Protein AF-A0A0F9H3K0-F1 (afdb_monomer)

Mean predicted aligned error: 5.14 Å

Sequence (74 aa):
MEQKPITQDEIPTLMREGWILKRGNLSGHWWLENSAFDIRKVHRASAQALERRDVIKRTARNFHRGDTFVLVHR

Solvent-accessible surface area (backbone atoms only — not comparable to full-atom values): 4281 Å² total; per-residue (Å²): 133,86,77,77,61,47,48,62,77,49,50,61,53,45,41,74,76,62,29,44,40,34,33,36,73,88,77,65,47,33,33,35,35,42,96,85,72,50,76,45,53,34,42,59,70,36,54,52,52,34,43,76,67,56,44,32,44,80,75,45,84,34,84,90,79,17,34,33,43,43,76,51,88,127

Radius of gyration: 11.41 Å; Cα contacts (8 Å, |Δi|>4): 126; chains: 1; bounding box: 30×32×27 Å

Secondary structure (DSSP, 8-state):
--PPPBPTTHHHHHHHTTPEEEE-TTT--EEEE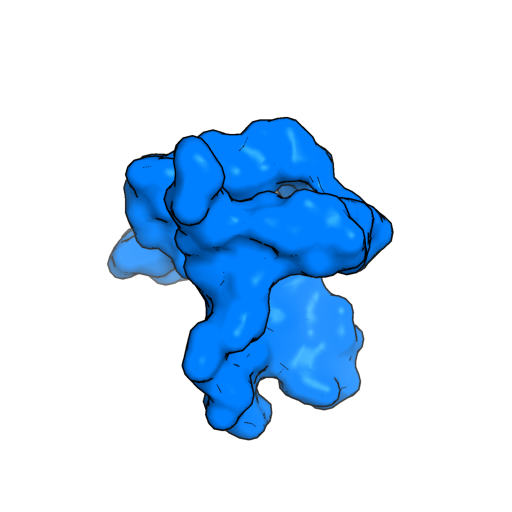-TT--EEEE-HHHHHHHHHTTSEEEEEEETTTEEEEEE---

pLDDT: mean 85.96, std 10.82, range [42.44, 94.56]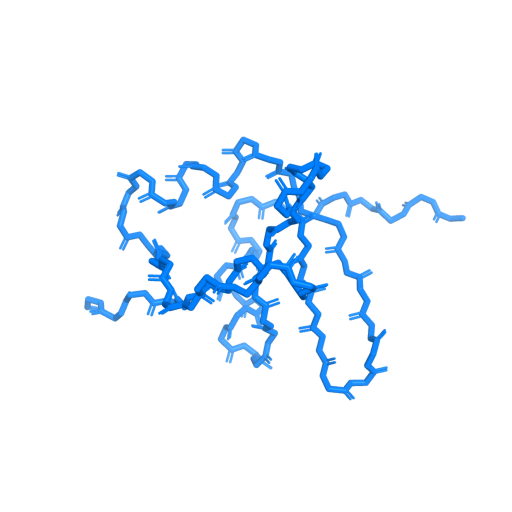

Organism: NCBI:txid412755

Foldseek 3Di:
DDDDAQALVVVVVVLVVVWKWFAQPVPRWIWTAHPVRDIGGHDNVSVVVCCVVQQKDFDDDDNVGGTIIHGDDD

Nearest PDB structures (foldseek):
  8hx8-assembly1_B  TM=4.831E-01  e=1.881E+00  Streptomyces venezuelae
  7tjh-assembly1_A  TM=5.665E-01  e=3.924E+00  Saccharomyces cerevisiae
  7n50-assembly1_A  TM=3.974E-01  e=3.071E+00  Bradyrhizobium tropiciagri
  5zr1-assembly1_A  TM=3.670E-01  e=2.717E+00  Saccharomyces cerevisiae S288C
  7mca-assembly1_A  TM=3.541E-01  e=3.471E+00  Saccharomyces cerevisiae

Structure (mmCIF, N/CA/C/O backbone):
data_AF-A0A0F9H3K0-F1
#
_entry.id   AF-A0A0F9H3K0-F1
#
loop_
_atom_site.group_PDB
_atom_site.id
_atom_site.type_symbol
_atom_site.label_atom_id
_atom_site.label_alt_id
_atom_site.label_comp_id
_atom_site.label_asym_id
_atom_site.label_entity_id
_atom_site.label_seq_id
_atom_site.pdbx_PDB_ins_code
_atom_site.Cartn_x
_atom_site.Cartn_y
_atom_site.Cartn_z
_atom_site.occupancy
_atom_site.B_iso_or_equiv
_atom_site.auth_seq_id
_atom_site.auth_comp_id
_atom_site.auth_asym_id
_atom_site.auth_atom_id
_atom_site.pdbx_PDB_model_num
ATOM 1 N N . MET A 1 1 ? 8.649 20.462 -6.313 1.00 42.44 1 MET A N 1
ATOM 2 C CA . MET A 1 1 ? 7.223 20.337 -5.946 1.00 42.44 1 MET A CA 1
ATOM 3 C C . MET A 1 1 ? 7.122 19.241 -4.902 1.00 42.44 1 MET A C 1
ATOM 5 O O . MET A 1 1 ? 7.405 18.095 -5.226 1.00 42.44 1 MET A O 1
ATOM 9 N N . GLU A 1 2 ? 6.838 19.582 -3.646 1.00 53.31 2 GLU A N 1
ATOM 10 C CA . GLU A 1 2 ? 6.634 18.581 -2.594 1.00 53.31 2 GLU A CA 1
ATOM 11 C C . GLU A 1 2 ? 5.294 17.880 -2.842 1.00 53.31 2 GLU A C 1
ATOM 13 O O . GLU A 1 2 ? 4.230 18.474 -2.675 1.00 53.31 2 GLU A O 1
ATOM 18 N N . GLN A 1 3 ? 5.333 16.629 -3.305 1.00 63.31 3 GLN A N 1
ATOM 19 C CA . GLN A 1 3 ? 4.122 15.818 -3.388 1.00 63.31 3 GLN A CA 1
ATOM 20 C C . GLN A 1 3 ? 3.652 15.526 -1.962 1.00 63.31 3 GLN A C 1
ATOM 22 O O . GLN A 1 3 ? 4.403 14.967 -1.156 1.00 63.31 3 GLN A O 1
ATOM 27 N N . LYS A 1 4 ? 2.419 15.930 -1.637 1.00 75.56 4 LYS A N 1
ATOM 28 C CA . LYS A 1 4 ? 1.813 15.628 -0.338 1.00 75.56 4 LYS A CA 1
ATOM 29 C C . LYS A 1 4 ? 1.785 14.104 -0.143 1.00 75.56 4 LYS A C 1
ATOM 31 O O . LYS A 1 4 ? 1.404 13.395 -1.076 1.00 75.56 4 LYS A O 1
ATOM 36 N N . PRO A 1 5 ? 2.195 13.587 1.029 1.00 78.38 5 PRO A N 1
ATOM 37 C CA . PRO A 1 5 ? 2.101 12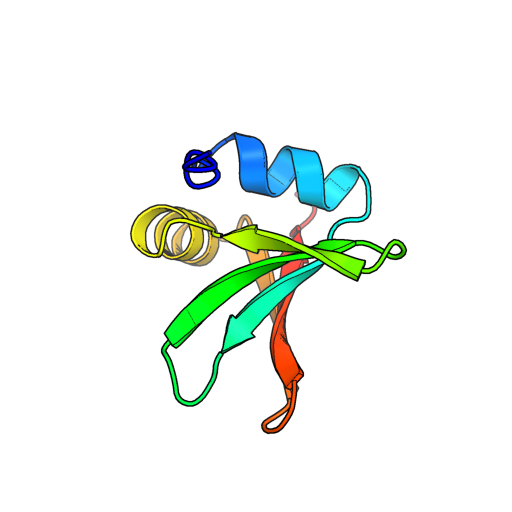.162 1.312 1.00 78.38 5 PRO A CA 1
ATOM 38 C C . PRO A 1 5 ? 0.656 11.683 1.201 1.00 78.38 5 PRO A C 1
ATOM 40 O O . PRO A 1 5 ? -0.252 12.357 1.687 1.00 78.38 5 PRO A O 1
ATOM 43 N N . ILE A 1 6 ? 0.469 10.501 0.620 1.00 84.94 6 ILE A N 1
ATOM 44 C CA . ILE A 1 6 ? -0.849 9.879 0.483 1.00 84.94 6 ILE A CA 1
ATOM 45 C C . ILE A 1 6 ? -1.429 9.597 1.871 1.00 84.94 6 ILE A C 1
ATOM 47 O O . ILE A 1 6 ? -0.766 9.002 2.735 1.00 84.94 6 ILE A O 1
ATOM 51 N N . THR A 1 7 ? -2.664 10.048 2.072 1.00 82.62 7 THR A N 1
ATOM 52 C CA . THR A 1 7 ? -3.409 9.936 3.327 1.00 82.62 7 THR A CA 1
ATOM 53 C C . THR A 1 7 ? -4.061 8.563 3.489 1.00 82.62 7 THR A C 1
ATOM 55 O O . THR A 1 7 ? -4.053 7.726 2.589 1.00 82.62 7 THR A O 1
ATOM 58 N N . GLN A 1 8 ? -4.625 8.297 4.670 1.00 87.12 8 GLN A N 1
ATOM 59 C CA . GLN A 1 8 ? -5.191 6.988 5.003 1.00 87.12 8 GLN A CA 1
ATOM 60 C C . GLN A 1 8 ? -6.350 6.567 4.088 1.00 87.12 8 GLN A C 1
ATOM 62 O O . GLN A 1 8 ? -6.455 5.383 3.778 1.00 87.12 8 GLN A O 1
ATOM 67 N N . ASP A 1 9 ? -7.182 7.508 3.644 1.00 86.81 9 ASP A N 1
ATOM 68 C CA . ASP A 1 9 ? -8.359 7.222 2.814 1.00 86.81 9 ASP A CA 1
ATOM 69 C C . ASP A 1 9 ? -8.015 7.107 1.319 1.00 86.81 9 ASP A C 1
ATOM 71 O O . ASP A 1 9 ? -8.706 6.433 0.552 1.00 86.81 9 ASP A O 1
ATOM 75 N N . GLU A 1 10 ? -6.901 7.709 0.899 1.00 91.06 10 GLU A N 1
ATOM 76 C CA . GLU A 1 10 ? -6.418 7.639 -0.481 1.00 91.06 10 GLU A CA 1
ATOM 77 C C . GLU A 1 10 ? -5.714 6.311 -0.783 1.00 91.06 10 GLU A C 1
ATOM 79 O O . GLU A 1 10 ? -5.787 5.830 -1.913 1.00 91.06 10 GLU A O 1
ATOM 84 N N . ILE A 1 11 ? -5.069 5.681 0.212 1.00 92.81 11 ILE A N 1
ATOM 85 C CA . ILE A 1 11 ? -4.348 4.412 0.011 1.00 92.81 11 ILE A CA 1
ATOM 86 C C . ILE A 1 11 ? -5.276 3.328 -0.566 1.00 92.81 11 ILE A C 1
ATOM 88 O O . ILE A 1 11 ? -4.933 2.777 -1.614 1.00 92.81 11 ILE A O 1
ATOM 92 N N . PRO A 1 12 ? -6.451 3.015 0.027 1.00 92.81 12 PRO A N 1
ATOM 93 C CA . PRO A 1 12 ? -7.325 1.990 -0.528 1.00 92.81 12 PRO A CA 1
ATOM 94 C C . PRO A 1 12 ? -7.894 2.366 -1.89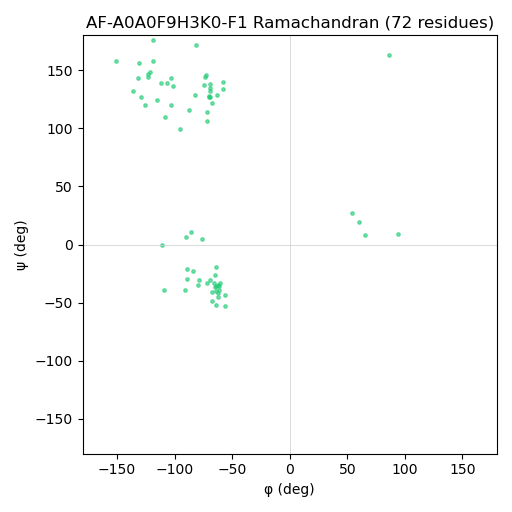1 1.00 92.81 12 PRO A C 1
ATOM 96 O O . PRO A 1 12 ? -8.107 1.491 -2.722 1.00 92.81 12 PRO A O 1
ATOM 99 N N . THR A 1 13 ? -8.144 3.652 -2.131 1.00 93.38 13 THR A N 1
ATOM 100 C CA . THR A 1 13 ? -8.660 4.141 -3.414 1.00 93.38 13 THR A CA 1
ATOM 101 C C . THR A 1 13 ? -7.653 3.884 -4.529 1.00 93.38 13 THR A C 1
ATOM 103 O O . THR A 1 13 ? -7.977 3.190 -5.488 1.00 93.38 13 THR A O 1
ATOM 106 N N . LEU A 1 14 ? -6.400 4.301 -4.340 1.00 93.31 14 LEU A N 1
ATOM 107 C CA . LEU A 1 14 ? -5.326 4.051 -5.302 1.00 93.31 14 LEU A CA 1
ATOM 108 C C . LEU A 1 14 ? -5.073 2.550 -5.491 1.00 93.31 14 LEU A C 1
ATOM 110 O O . LEU A 1 14 ? -4.879 2.087 -6.612 1.00 93.31 14 LEU A O 1
ATOM 114 N N . MET A 1 15 ? -5.135 1.752 -4.422 1.00 93.44 15 MET A N 1
ATOM 115 C CA . MET A 1 15 ? -4.996 0.298 -4.546 1.00 93.44 15 MET A CA 1
ATOM 116 C C . MET A 1 15 ? -6.106 -0.339 -5.400 1.00 93.44 15 MET A C 1
ATOM 118 O O . MET A 1 15 ? -5.829 -1.279 -6.143 1.00 93.44 15 MET A O 1
ATOM 122 N N . ARG A 1 16 ? -7.344 0.178 -5.350 1.00 92.81 16 ARG A N 1
ATOM 123 C CA . ARG A 1 16 ? -8.434 -0.260 -6.248 1.00 92.81 16 ARG A CA 1
ATOM 124 C C . ARG A 1 16 ? -8.208 0.170 -7.697 1.00 92.81 16 ARG A C 1
ATOM 126 O O . ARG A 1 16 ? -8.607 -0.551 -8.601 1.00 92.81 16 ARG A O 1
ATOM 133 N N . GLU A 1 17 ? -7.536 1.296 -7.913 1.00 92.75 17 GLU A N 1
ATOM 134 C CA . GLU A 1 17 ? -7.116 1.774 -9.239 1.00 92.75 17 GLU A CA 1
ATOM 135 C C . GLU A 1 17 ? -5.902 1.009 -9.804 1.00 92.75 17 GLU A C 1
ATOM 137 O O . GLU A 1 17 ? -5.387 1.352 -10.867 1.00 92.75 17 GLU A O 1
ATOM 142 N N . GLY A 1 18 ? -5.432 -0.035 -9.113 1.00 90.88 18 GLY A N 1
ATOM 143 C CA . GLY A 1 18 ? -4.340 -0.895 -9.571 1.00 90.88 18 GLY A CA 1
ATOM 144 C C . GLY A 1 18 ? -2.958 -0.499 -9.052 1.00 90.88 18 GLY A C 1
ATOM 145 O O . GLY A 1 18 ? -1.959 -1.070 -9.493 1.00 90.88 18 GLY A O 1
ATOM 146 N N . TRP A 1 19 ? -2.869 0.441 -8.108 1.00 94.56 19 TRP A N 1
ATOM 147 C CA . TRP A 1 19 ? -1.608 0.730 -7.429 1.00 94.56 19 TRP A CA 1
ATOM 148 C C . TRP A 1 19 ? -1.242 -0.376 -6.435 1.00 94.56 19 TRP A C 1
ATOM 150 O O . TRP A 1 19 ? -2.084 -0.932 -5.731 1.00 94.56 19 TRP A O 1
ATOM 160 N N . ILE A 1 20 ? 0.051 -0.658 -6.321 1.00 93.00 20 ILE A N 1
ATOM 161 C CA . ILE A 1 20 ? 0.591 -1.675 -5.423 1.00 93.00 20 ILE A CA 1
ATOM 162 C C . ILE A 1 20 ? 1.195 -0.981 -4.207 1.00 93.00 20 ILE A C 1
ATOM 164 O O . ILE A 1 20 ? 2.133 -0.193 -4.327 1.00 93.00 20 ILE A O 1
ATOM 168 N N . LEU A 1 21 ? 0.677 -1.295 -3.019 1.00 94.06 21 LEU A N 1
ATOM 169 C CA . LEU A 1 21 ? 1.235 -0.796 -1.767 1.00 94.06 21 LEU A CA 1
ATOM 170 C C . LEU A 1 21 ? 2.427 -1.649 -1.341 1.00 94.06 21 LEU A C 1
ATOM 172 O O . LEU A 1 21 ? 2.326 -2.876 -1.222 1.00 94.06 21 LEU A O 1
ATOM 176 N N . LYS A 1 22 ? 3.542 -0.982 -1.046 1.00 93.38 22 LYS A N 1
ATOM 177 C CA . LYS A 1 22 ? 4.783 -1.618 -0.618 1.00 93.38 22 LYS A CA 1
ATOM 178 C C . LYS A 1 22 ? 5.384 -0.992 0.627 1.00 93.38 22 LYS A C 1
ATOM 180 O O . LYS A 1 22 ? 5.170 0.183 0.933 1.00 93.38 22 LYS A O 1
ATOM 185 N N . ARG A 1 23 ? 6.189 -1.799 1.321 1.00 92.94 23 ARG A N 1
ATOM 186 C CA . ARG A 1 23 ? 7.023 -1.386 2.45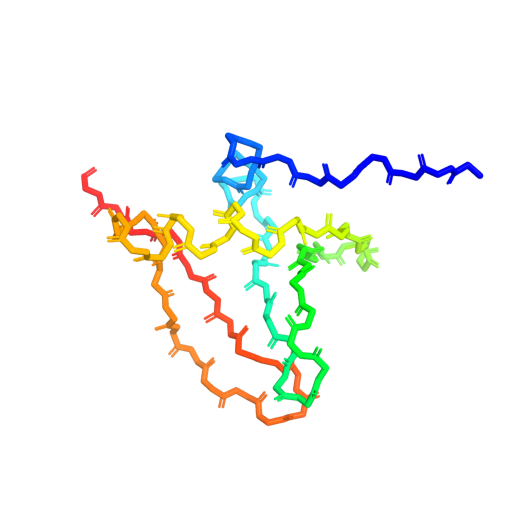0 1.00 92.94 23 ARG A CA 1
ATOM 187 C C . ARG A 1 23 ? 8.463 -1.840 2.265 1.00 92.94 23 ARG A C 1
ATOM 189 O O . ARG A 1 23 ? 8.737 -3.024 2.107 1.00 92.94 23 ARG A O 1
ATOM 196 N N . GLY A 1 24 ? 9.401 -0.912 2.378 1.00 89.94 24 GLY A N 1
ATOM 197 C CA . GLY A 1 24 ? 10.830 -1.195 2.316 1.00 89.94 24 GLY A CA 1
ATOM 198 C C . GLY A 1 24 ? 11.285 -1.961 3.552 1.00 89.94 24 GLY A C 1
ATOM 199 O O . GLY A 1 24 ? 11.054 -1.514 4.674 1.00 89.94 24 GLY A O 1
ATOM 200 N N . ASN A 1 25 ? 11.958 -3.094 3.357 1.00 79.62 25 ASN A N 1
ATOM 201 C CA . ASN A 1 25 ? 12.365 -3.959 4.468 1.00 79.62 25 ASN A CA 1
ATOM 202 C C . ASN A 1 25 ? 13.510 -3.379 5.307 1.00 79.62 25 ASN A C 1
ATOM 204 O O . ASN A 1 25 ? 13.521 -3.575 6.517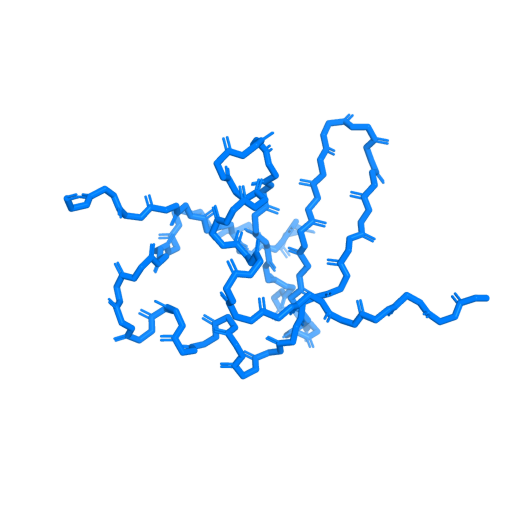 1.00 79.62 25 ASN A O 1
ATOM 208 N N . LEU A 1 26 ? 14.428 -2.629 4.688 1.00 77.69 26 LEU A N 1
ATOM 209 C CA . LEU A 1 26 ? 15.541 -1.969 5.384 1.00 77.69 26 LEU A CA 1
ATOM 210 C C . LEU A 1 26 ? 15.186 -0.551 5.845 1.00 77.69 26 LEU A C 1
ATOM 212 O O . LEU A 1 26 ? 15.555 -0.136 6.935 1.00 77.69 26 LEU A O 1
ATOM 216 N N . SER A 1 27 ? 14.452 0.193 5.018 1.00 82.06 27 SER A N 1
ATOM 217 C CA . SER A 1 27 ? 14.144 1.601 5.277 1.00 82.06 27 SER A CA 1
ATOM 218 C C . SER A 1 27 ? 12.862 1.819 6.083 1.00 82.06 27 SER A C 1
ATOM 220 O O . SER A 1 27 ? 12.659 2.887 6.656 1.00 82.06 27 SER A O 1
ATOM 222 N N . GLY A 1 28 ? 11.952 0.840 6.101 1.00 85.38 28 GLY A N 1
ATOM 223 C CA . GLY A 1 28 ? 10.626 0.980 6.705 1.00 85.38 28 GLY A CA 1
ATOM 224 C C . GLY A 1 28 ? 9.722 2.005 6.007 1.00 85.38 28 GLY A C 1
ATOM 225 O O . GLY A 1 28 ? 8.652 2.325 6.533 1.00 85.38 28 GLY A O 1
ATOM 226 N N . HIS A 1 29 ? 10.135 2.540 4.852 1.00 90.19 29 HIS A N 1
ATOM 227 C CA . HIS A 1 29 ? 9.334 3.476 4.071 1.00 90.19 29 HIS A CA 1
ATOM 228 C C . HIS A 1 29 ? 8.171 2.763 3.398 1.00 90.19 29 HIS A C 1
ATOM 230 O O . HIS A 1 29 ? 8.301 1.619 2.971 1.00 90.19 29 HIS A O 1
ATOM 236 N N . TRP A 1 30 ? 7.054 3.471 3.281 1.00 92.81 30 TRP A N 1
ATOM 237 C CA . TRP A 1 30 ? 5.863 3.006 2.591 1.00 92.81 30 TRP A CA 1
ATOM 238 C C . TRP A 1 30 ? 5.653 3.832 1.332 1.00 92.81 30 TRP A C 1
ATOM 240 O O . TRP A 1 30 ? 5.835 5.054 1.348 1.00 92.81 30 TRP A O 1
ATOM 250 N N . TRP A 1 31 ? 5.265 3.171 0.251 1.00 93.75 31 TRP A N 1
ATOM 251 C CA . TRP A 1 31 ? 4.930 3.832 -1.003 1.00 93.75 31 TRP A CA 1
ATOM 252 C C . TRP A 1 31 ? 3.902 3.027 -1.787 1.00 93.75 31 TRP A C 1
ATOM 254 O O . TRP A 1 31 ? 3.756 1.820 -1.594 1.00 93.75 31 TRP A O 1
ATOM 264 N N . LEU A 1 32 ? 3.203 3.720 -2.674 1.00 93.25 32 LEU A N 1
ATOM 265 C CA . LEU A 1 32 ? 2.397 3.133 -3.730 1.00 93.25 32 LEU A CA 1
ATOM 266 C C . LEU A 1 32 ? 3.182 3.228 -5.035 1.00 93.25 32 LEU A C 1
ATOM 268 O O . LEU A 1 32 ? 3.779 4.268 -5.314 1.00 93.25 32 LEU A O 1
ATOM 272 N N . GLU A 1 33 ? 3.177 2.157 -5.816 1.00 92.81 33 GLU A N 1
ATOM 273 C CA . GLU A 1 33 ? 3.720 2.136 -7.177 1.00 92.81 33 GLU A CA 1
ATOM 274 C C . GLU A 1 33 ? 2.641 1.730 -8.185 1.00 92.81 33 GLU A C 1
ATOM 276 O O . GLU A 1 33 ? 1.757 0.939 -7.853 1.00 92.81 33 GLU A O 1
ATOM 281 N N . ASN A 1 34 ? 2.707 2.247 -9.410 1.00 91.06 34 ASN A N 1
ATOM 282 C CA . ASN A 1 34 ? 1.849 1.807 -10.514 1.00 91.06 34 ASN A CA 1
ATOM 283 C C . ASN A 1 34 ? 2.666 1.220 -11.680 1.00 91.06 34 ASN A C 1
ATOM 285 O O . ASN A 1 34 ? 3.898 1.233 -11.678 1.00 91.06 34 ASN A O 1
ATOM 289 N N . SER A 1 35 ? 1.972 0.712 -12.702 1.00 84.00 35 SER A N 1
ATOM 290 C CA . SER A 1 35 ? 2.584 0.145 -13.914 1.00 84.00 35 SER A CA 1
ATOM 291 C C . SER A 1 35 ? 3.367 1.158 -14.756 1.00 84.00 35 SER A C 1
ATOM 293 O O . SER A 1 35 ? 4.219 0.759 -15.545 1.00 84.00 35 SER A O 1
ATOM 295 N N . ALA A 1 36 ? 3.108 2.456 -14.581 1.00 85.75 36 ALA A N 1
ATOM 296 C CA . ALA A 1 36 ? 3.826 3.541 -15.242 1.00 85.75 36 ALA A CA 1
ATOM 297 C C . ALA A 1 36 ? 5.112 3.949 -14.494 1.00 85.75 36 ALA A C 1
ATOM 299 O O . ALA A 1 36 ? 5.709 4.970 -14.828 1.00 85.75 36 ALA A O 1
ATOM 300 N N . PHE A 1 37 ? 5.538 3.164 -13.495 1.00 80.62 37 PHE A N 1
ATOM 301 C CA . PHE A 1 37 ? 6.683 3.445 -12.623 1.00 80.62 37 PHE A CA 1
ATOM 302 C C . PHE A 1 37 ? 6.553 4.747 -11.810 1.00 80.62 37 PHE A C 1
ATOM 304 O O . PHE A 1 37 ? 7.554 5.256 -11.306 1.00 80.62 37 PHE A O 1
ATOM 311 N N . ASP A 1 38 ? 5.333 5.271 -11.638 1.00 89.69 38 ASP A N 1
ATOM 312 C CA . ASP A 1 38 ? 5.077 6.378 -10.714 1.00 89.69 38 ASP A CA 1
ATOM 313 C C . ASP A 1 38 ? 5.119 5.853 -9.273 1.00 89.69 38 ASP A C 1
ATOM 315 O O . ASP A 1 38 ? 4.595 4.776 -8.970 1.00 89.69 38 ASP A O 1
ATOM 319 N N . ILE A 1 39 ? 5.760 6.613 -8.386 1.00 90.56 39 ILE A N 1
ATOM 320 C CA . ILE A 1 39 ? 5.977 6.254 -6.985 1.00 90.56 39 ILE A CA 1
ATOM 321 C C . ILE A 1 39 ? 5.455 7.381 -6.107 1.00 90.56 39 ILE A C 1
ATOM 323 O O . ILE A 1 39 ? 5.965 8.501 -6.128 1.00 90.56 39 ILE A O 1
ATOM 327 N N . ARG A 1 40 ? 4.492 7.052 -5.246 1.00 91.50 40 ARG A N 1
ATOM 328 C CA . ARG A 1 40 ? 3.900 7.999 -4.300 1.00 91.50 40 ARG A CA 1
ATOM 329 C C . ARG A 1 40 ? 4.200 7.596 -2.872 1.00 91.50 40 ARG A C 1
ATOM 331 O O . ARG A 1 40 ? 3.898 6.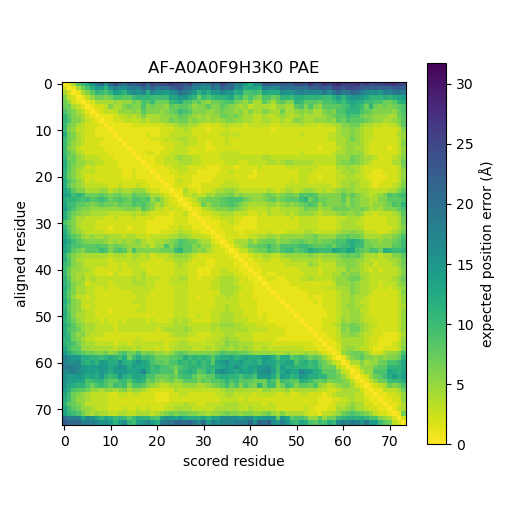483 -2.443 1.00 91.50 40 ARG A O 1
ATOM 338 N N . LYS A 1 41 ? 4.792 8.516 -2.112 1.00 91.88 41 LYS A N 1
ATOM 339 C CA . LYS A 1 41 ? 5.145 8.280 -0.711 1.00 91.88 41 LYS A CA 1
ATOM 340 C C . LYS A 1 41 ? 3.882 8.185 0.140 1.00 91.88 41 LYS A C 1
ATOM 342 O O . LYS A 1 41 ? 3.009 9.048 0.076 1.00 91.88 41 LYS A O 1
ATOM 347 N N . VAL A 1 42 ? 3.819 7.157 0.976 1.00 92.69 42 VAL A N 1
ATOM 348 C CA . VAL A 1 42 ? 2.700 6.911 1.887 1.00 92.69 42 VAL A CA 1
ATOM 349 C C . VAL A 1 42 ? 3.131 7.230 3.312 1.00 92.69 42 VAL A C 1
ATOM 351 O O . VAL A 1 42 ? 4.246 6.904 3.736 1.00 92.69 42 VAL A O 1
ATOM 354 N N . HIS A 1 43 ? 2.245 7.859 4.080 1.00 90.38 43 HIS A N 1
ATOM 355 C CA . HIS A 1 43 ? 2.516 8.107 5.487 1.00 90.38 43 HIS A CA 1
ATOM 356 C C . HIS A 1 43 ? 2.498 6.793 6.289 1.00 90.38 43 HIS A C 1
ATOM 358 O O . HIS A 1 43 ? 1.523 6.038 6.268 1.00 90.38 43 HIS A O 1
ATOM 364 N N . ARG A 1 44 ? 3.574 6.520 7.041 1.00 89.75 44 ARG A N 1
ATOM 365 C CA . ARG A 1 44 ? 3.744 5.262 7.793 1.00 89.75 44 ARG A CA 1
ATOM 366 C C . ARG A 1 44 ? 2.588 4.996 8.757 1.00 89.75 44 ARG A C 1
ATOM 368 O O . ARG A 1 44 ? 2.114 3.865 8.825 1.00 89.75 44 ARG A O 1
ATOM 375 N N . ALA A 1 45 ? 2.141 6.017 9.491 1.00 90.75 45 ALA A N 1
ATOM 376 C CA . ALA A 1 45 ? 1.065 5.852 10.469 1.00 90.75 45 ALA A CA 1
ATOM 377 C C . ALA A 1 45 ? -0.257 5.446 9.798 1.00 90.75 45 ALA A C 1
ATOM 379 O O . ALA A 1 45 ? -0.984 4.616 10.334 1.00 90.75 45 ALA A O 1
ATOM 380 N N . SER A 1 46 ? -0.525 5.969 8.598 1.00 91.81 46 SER A N 1
ATOM 381 C CA . SER A 1 46 ? -1.729 5.663 7.825 1.00 91.81 46 SER A CA 1
ATOM 382 C C . SER A 1 46 ? -1.728 4.213 7.348 1.00 91.81 46 SER A C 1
ATOM 384 O O . SER A 1 46 ? -2.688 3.487 7.591 1.00 91.81 46 SER A O 1
ATOM 386 N N . ALA A 1 47 ? -0.623 3.748 6.759 1.00 91.50 47 ALA A N 1
ATOM 387 C CA . ALA A 1 47 ? -0.504 2.355 6.330 1.00 91.50 47 ALA A CA 1
ATOM 388 C C . ALA A 1 47 ? -0.593 1.371 7.510 1.00 91.50 47 ALA A C 1
ATOM 390 O O . ALA A 1 47 ? -1.296 0.367 7.435 1.00 91.50 47 ALA A O 1
ATOM 391 N N . GLN A 1 48 ? 0.049 1.683 8.641 1.00 91.88 48 GLN A N 1
ATOM 392 C CA . GLN A 1 48 ? -0.045 0.854 9.847 1.00 91.88 48 GLN A CA 1
ATOM 393 C C . GLN A 1 48 ? -1.458 0.824 10.439 1.00 91.88 48 GLN A C 1
ATOM 395 O O . GLN A 1 48 ? -1.882 -0.215 10.943 1.00 91.88 48 GLN A O 1
ATOM 400 N N . ALA A 1 49 ? -2.196 1.937 10.393 1.00 92.56 49 ALA A N 1
ATOM 401 C CA . ALA A 1 49 ? -3.587 1.969 10.831 1.00 92.56 49 ALA A CA 1
ATOM 402 C C . ALA A 1 49 ? -4.473 1.068 9.957 1.00 92.56 49 ALA A C 1
ATOM 404 O O . ALA A 1 49 ? -5.317 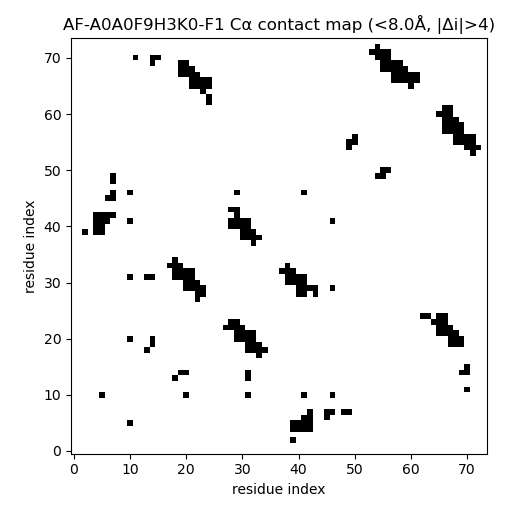0.354 10.493 1.00 92.56 49 ALA A O 1
ATOM 405 N N . LEU A 1 50 ? -4.246 1.049 8.638 1.00 93.25 50 LEU A N 1
ATOM 406 C CA . LEU A 1 50 ? -4.950 0.156 7.712 1.00 93.25 50 LEU A CA 1
ATOM 407 C C . LEU A 1 50 ? -4.591 -1.321 7.934 1.00 93.25 50 LEU A C 1
ATOM 409 O O . LEU A 1 50 ? -5.489 -2.159 7.909 1.00 93.25 50 LEU A O 1
ATOM 413 N N . GLU A 1 51 ? -3.315 -1.639 8.191 1.00 92.38 51 GLU A N 1
ATOM 414 C CA . GLU A 1 51 ? -2.868 -3.007 8.516 1.00 92.38 51 GLU A CA 1
ATOM 415 C C . GLU A 1 51 ? -3.520 -3.493 9.821 1.00 92.38 51 GLU A C 1
ATOM 417 O O . GLU A 1 51 ? -4.070 -4.586 9.867 1.00 92.38 51 GLU A O 1
ATOM 422 N N . ARG A 1 52 ? -3.547 -2.658 10.872 1.00 92.25 52 ARG A N 1
ATOM 423 C CA . ARG A 1 52 ? -4.193 -2.993 12.158 1.00 92.25 52 ARG A CA 1
ATOM 424 C C . ARG A 1 52 ? -5.709 -3.169 12.066 1.00 92.25 52 ARG A C 1
ATOM 426 O O . ARG A 1 52 ? -6.281 -3.840 12.915 1.00 92.25 52 ARG A O 1
ATOM 433 N N . ARG A 1 53 ? -6.357 -2.520 11.096 1.00 91.94 53 ARG A N 1
ATOM 434 C CA . ARG A 1 53 ? -7.807 -2.611 10.855 1.00 91.94 53 ARG A CA 1
ATOM 435 C C . ARG A 1 53 ? -8.178 -3.737 9.885 1.00 91.94 53 ARG A C 1
ATOM 437 O O . ARG A 1 53 ? -9.333 -3.797 9.477 1.00 91.94 53 ARG A O 1
ATOM 444 N N . ASP A 1 54 ? -7.216 -4.572 9.485 1.00 92.25 54 ASP A N 1
ATOM 445 C CA . ASP A 1 54 ? -7.389 -5.614 8.467 1.00 92.25 54 ASP A CA 1
ATOM 446 C C . ASP A 1 54 ? -7.940 -5.081 7.130 1.00 92.25 54 ASP A C 1
ATOM 448 O O . ASP A 1 54 ? -8.588 -5.810 6.388 1.00 92.25 54 ASP A O 1
ATOM 452 N N . VAL A 1 55 ? -7.690 -3.809 6.794 1.00 92.69 55 VAL A N 1
ATOM 453 C CA . VAL A 1 55 ? -8.070 -3.243 5.482 1.00 92.69 55 VAL A CA 1
ATOM 454 C C . VAL A 1 55 ? -7.054 -3.646 4.418 1.00 92.69 55 VAL A C 1
ATOM 456 O O . VAL A 1 55 ? -7.405 -3.883 3.263 1.00 92.69 55 VAL A O 1
ATOM 459 N N . ILE A 1 56 ? -5.785 -3.734 4.815 1.00 93.25 56 ILE A N 1
ATOM 460 C CA . ILE A 1 56 ? -4.698 -4.239 3.982 1.00 93.25 56 ILE A CA 1
ATOM 461 C C . ILE A 1 56 ? -4.015 -5.403 4.684 1.00 93.25 56 ILE A C 1
ATOM 463 O O . ILE A 1 56 ? -3.862 -5.404 5.905 1.00 93.25 56 ILE A O 1
ATOM 467 N N . LYS A 1 57 ? -3.539 -6.371 3.906 1.00 92.56 57 LYS A N 1
ATOM 468 C CA . LYS A 1 57 ? -2.773 -7.504 4.420 1.00 92.56 57 LYS A CA 1
ATOM 469 C C . LYS A 1 57 ? -1.522 -7.721 3.594 1.00 92.56 57 LYS A C 1
ATOM 471 O O . LYS A 1 57 ? -1.521 -7.571 2.375 1.00 92.56 57 LYS A O 1
ATOM 476 N N . ARG A 1 58 ? -0.446 -8.098 4.275 1.00 90.69 58 ARG A N 1
ATOM 477 C CA . ARG A 1 58 ? 0.824 -8.466 3.649 1.00 90.69 58 ARG A CA 1
ATOM 478 C C . ARG A 1 58 ? 0.681 -9.794 2.910 1.00 90.69 58 ARG A C 1
ATOM 480 O O . ARG A 1 58 ? 0.239 -10.770 3.514 1.00 90.69 58 ARG A O 1
ATOM 487 N N . THR A 1 59 ? 1.072 -9.840 1.640 1.00 84.94 59 THR A N 1
ATOM 488 C CA . THR A 1 59 ? 0.949 -11.047 0.799 1.00 84.94 59 THR A CA 1
ATOM 489 C C . THR A 1 59 ? 2.280 -11.696 0.486 1.00 84.94 59 THR A C 1
ATOM 491 O O . THR A 1 59 ? 2.387 -12.916 0.498 1.00 84.94 59 THR A O 1
ATOM 494 N N . ALA A 1 60 ? 3.306 -10.886 0.238 1.00 76.12 60 ALA A N 1
ATOM 495 C CA . ALA A 1 60 ? 4.619 -11.362 -0.152 1.00 76.12 60 ALA A CA 1
ATOM 496 C C . ALA A 1 60 ? 5.698 -10.608 0.618 1.00 76.12 60 ALA A C 1
ATOM 498 O O . ALA A 1 60 ? 5.688 -9.377 0.690 1.00 76.12 60 ALA A O 1
ATOM 499 N N . ARG A 1 61 ? 6.649 -11.366 1.169 1.00 71.06 61 ARG A N 1
ATOM 500 C CA . ARG A 1 61 ? 7.873 -10.833 1.763 1.00 71.06 61 ARG A CA 1
ATOM 501 C C . ARG A 1 61 ? 8.966 -10.890 0.704 1.00 71.06 61 ARG A C 1
ATOM 503 O O . ARG A 1 61 ? 9.527 -11.954 0.466 1.00 71.06 61 ARG A O 1
ATOM 510 N N . ASN A 1 62 ? 9.252 -9.772 0.041 1.00 70.81 62 ASN A N 1
ATOM 511 C CA . ASN A 1 62 ? 10.356 -9.699 -0.914 1.00 70.81 62 ASN A CA 1
ATOM 512 C C . ASN A 1 62 ? 11.487 -8.853 -0.321 1.00 70.81 62 ASN A C 1
ATOM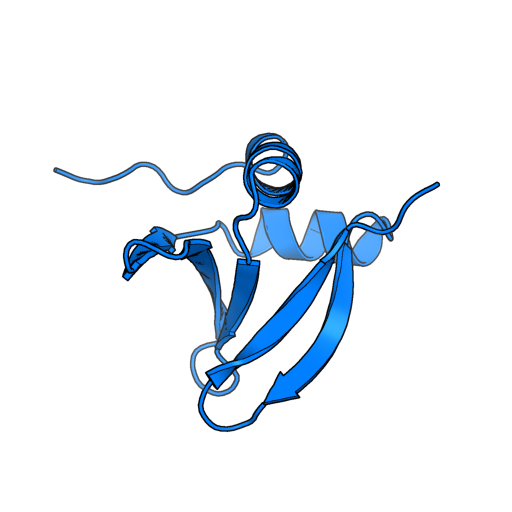 514 O O . ASN A 1 62 ? 11.365 -7.639 -0.181 1.00 70.81 62 ASN A O 1
ATOM 518 N N . PHE A 1 63 ? 12.602 -9.492 0.039 1.00 61.19 63 PHE A N 1
ATOM 519 C CA . PHE A 1 63 ? 13.738 -8.806 0.664 1.00 61.19 63 PHE A CA 1
ATOM 520 C C . PHE A 1 63 ? 14.348 -7.713 -0.224 1.00 61.19 63 PHE A C 1
ATOM 522 O O . PHE A 1 63 ? 14.764 -6.683 0.299 1.00 61.19 63 PHE A O 1
ATOM 529 N N . HIS A 1 64 ? 14.330 -7.895 -1.548 1.00 67.75 64 HIS A N 1
ATOM 530 C CA . HIS A 1 64 ? 14.909 -6.947 -2.503 1.00 67.75 64 HIS A CA 1
ATOM 531 C C . HIS A 1 64 ? 13.923 -5.868 -2.961 1.00 67.75 64 HIS A C 1
ATOM 533 O O . HIS A 1 64 ? 14.341 -4.762 -3.286 1.00 67.75 64 HIS A O 1
ATOM 539 N N . ARG A 1 65 ? 12.619 -6.175 -3.005 1.00 71.00 65 ARG A N 1
ATOM 540 C CA . ARG A 1 65 ? 11.583 -5.269 -3.548 1.00 71.00 65 ARG A CA 1
ATOM 541 C C . ARG A 1 65 ? 10.629 -4.688 -2.502 1.00 71.00 65 ARG A C 1
ATOM 543 O O . ARG A 1 65 ? 9.751 -3.910 -2.865 1.00 71.00 65 ARG A O 1
ATOM 550 N N . GLY A 1 66 ? 10.811 -5.039 -1.232 1.00 82.56 66 GLY A N 1
ATOM 551 C CA . GLY A 1 66 ? 9.914 -4.674 -0.142 1.00 82.56 66 GLY A CA 1
ATOM 552 C C . GLY A 1 66 ? 8.742 -5.643 0.028 1.00 82.56 66 GLY A C 1
ATOM 553 O O . GLY A 1 66 ? 8.412 -6.440 -0.852 1.00 82.56 66 GLY A O 1
ATOM 554 N N . ASP A 1 67 ? 8.110 -5.574 1.194 1.00 89.19 67 ASP A N 1
ATOM 555 C CA . ASP A 1 67 ? 6.877 -6.296 1.483 1.00 89.19 67 ASP A CA 1
ATOM 556 C C . ASP A 1 67 ? 5.732 -5.711 0.658 1.00 89.19 67 ASP A C 1
ATOM 558 O O . ASP A 1 67 ? 5.578 -4.493 0.591 1.00 89.19 67 ASP A O 1
ATOM 562 N N . THR A 1 68 ? 4.925 -6.575 0.046 1.00 91.50 68 THR A N 1
ATOM 563 C CA . THR A 1 68 ? 3.759 -6.172 -0.753 1.00 91.50 68 THR A CA 1
ATOM 564 C C . THR A 1 68 ? 2.470 -6.401 0.025 1.00 91.50 68 THR A C 1
ATOM 566 O O . THR A 1 68 ? 2.347 -7.383 0.766 1.00 91.50 68 THR A O 1
ATOM 569 N N . PHE A 1 69 ? 1.514 -5.491 -0.147 1.00 92.94 69 PHE A N 1
ATOM 570 C CA . PHE A 1 69 ? 0.228 -5.500 0.536 1.00 92.94 69 PHE A CA 1
ATOM 571 C C . PHE A 1 69 ? -0.916 -5.512 -0.477 1.00 92.94 69 PHE A C 1
ATOM 573 O O . PHE A 1 69 ? -0.830 -4.879 -1.528 1.00 92.94 69 PHE A O 1
ATOM 580 N N . VAL A 1 70 ? -1.996 -6.211 -0.141 1.00 93.19 70 VAL A N 1
ATOM 581 C CA . VAL A 1 70 ? -3.254 -6.215 -0.902 1.00 93.19 70 VAL A CA 1
ATOM 582 C C . VAL A 1 70 ? -4.389 -5.699 -0.039 1.00 93.19 70 VAL A C 1
ATOM 584 O O . VAL A 1 70 ? -4.308 -5.752 1.189 1.00 93.19 70 VAL A O 1
ATOM 587 N N . LEU A 1 71 ? -5.451 -5.228 -0.689 1.00 92.56 71 LEU A N 1
ATOM 588 C CA . LEU A 1 71 ? -6.710 -4.947 -0.015 1.00 92.56 71 LEU A CA 1
ATOM 589 C C . LEU A 1 71 ? -7.373 -6.248 0.425 1.00 92.56 71 LEU A C 1
ATOM 591 O O . LEU A 1 71 ? -7.407 -7.228 -0.317 1.00 92.56 71 LEU A O 1
ATOM 595 N N . VAL A 1 72 ? -7.919 -6.238 1.632 1.00 91.25 72 VAL A N 1
ATOM 596 C CA . VAL A 1 72 ? -8.776 -7.313 2.120 1.00 91.25 72 VAL A CA 1
ATOM 597 C C . VAL A 1 72 ? -10.200 -6.988 1.676 1.00 91.25 72 VAL A C 1
ATOM 599 O O . VAL A 1 72 ? -10.763 -5.974 2.086 1.00 91.25 72 VAL A O 1
ATOM 602 N N . HIS A 1 73 ? -10.781 -7.825 0.815 1.00 69.06 73 HIS A N 1
ATOM 603 C CA . HIS A 1 73 ? -12.213 -7.761 0.530 1.00 69.06 73 HIS A CA 1
ATOM 604 C C . HIS A 1 73 ? -12.976 -8.282 1.752 1.00 69.06 73 HIS A C 1
ATOM 606 O O . HIS A 1 73 ? -12.852 -9.455 2.105 1.00 69.06 73 HIS A O 1
ATOM 612 N N . ARG A 1 74 ? -13.726 -7.397 2.408 1.00 55.38 74 ARG A N 1
ATOM 613 C CA . ARG A 1 74 ? -14.874 -7.768 3.237 1.00 55.38 74 ARG A CA 1
ATOM 614 C C . ARG A 1 74 ? -16.143 -7.462 2.466 1.00 55.38 74 ARG A C 1
ATOM 616 O O . ARG A 1 74 ? -16.132 -6.436 1.748 1.00 55.38 74 ARG A O 1
#